Protein AF-A0A1Z5L8B8-F1 (afdb_monomer)

Solvent-accessible surface area (backbone atoms only — not comparable to full-atom values): 5597 Å² total; per-residue (Å²): 125,102,64,91,83,57,76,78,76,44,50,71,58,48,53,58,50,51,54,51,50,49,54,54,50,52,52,47,55,59,53,60,28,68,82,41,60,79,89,48,18,63,56,49,36,53,50,52,53,49,52,54,52,47,52,54,53,50,52,47,60,75,51,37,39,82,78,78,56,76,73,79,55,54,27,86,39,85,88,18,82,41,23,88,71,50,84,46,92,86,60,86,90

Sequence (93 aa):
MGRVLYFHHYFPAVIFSSMLSGIILDYLLQVIPTYFPAKLSSSVHHWMFGCYTAVIVYSFYLFSPLAYGMEGSVSVHENSTMYGLRWLDSWEF

Nearest PDB structures (foldseek):
  5n5e-assembly1_e  TM=3.411E-01  e=9.304E+00  Pyrococcus furiosus COM1

Mean predicted aligned error: 4.42 Å

Radius of gyration: 18.82 Å; Cα contacts (8 Å, |Δi|>4): 50; chains: 1; bounding box: 40×22×58 Å

pLDDT: mean 93.69, std 5.24, range [67.94, 98.25]

Organism: Ornithodoros moubata (NCBI:txid6938)

InterPro domains:
  IPR027005 O-mannosyl-transferase-like [PTHR10050] (1-93)
  IPR032421 Protein O-mannosyl-transferase, C-terminal four TM domain [PF16192] (1-91)

Foldseek 3Di:
DPDDDDPVVCVVVVVVVVVVVVVVLVVCLVPVLVVDDPVCSVVVSVVSVVVVVCVVVVVCVLCVCVVVPADADKLVDPPGPCVVVCPDPPDTD

Secondary structure (DSSP, 8-state):
--S---GGGGHHHHHHHHHHHHHHHHHHHHHGGGGS-HHHHHHHHHHHHHHHHHHHHHHHHHHHHHHH---SS-TTSTT-TTGGG--STT---

Structure (mmCIF, N/CA/C/O backbone):
data_AF-A0A1Z5L8B8-F1
#
_entry.id   AF-A0A1Z5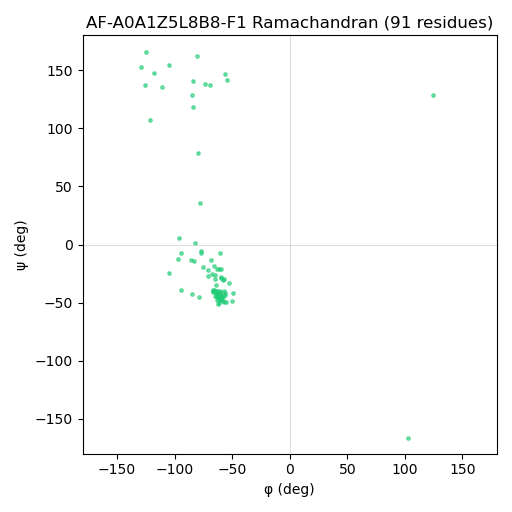L8B8-F1
#
loop_
_atom_site.group_PDB
_atom_site.id
_atom_site.type_symbol
_atom_site.label_atom_id
_atom_site.label_alt_id
_atom_site.label_comp_id
_atom_site.label_asym_id
_atom_site.label_entity_id
_atom_site.label_seq_id
_atom_site.pdbx_PDB_ins_code
_atom_site.Cartn_x
_atom_site.Cartn_y
_atom_site.Cartn_z
_atom_site.occupancy
_atom_site.B_iso_or_equiv
_atom_site.auth_seq_id
_atom_site.auth_comp_id
_atom_site.auth_asym_id
_atom_site.auth_atom_id
_atom_site.pdbx_PDB_model_num
ATOM 1 N N . MET A 1 1 ? -12.147 -7.903 -25.242 1.00 67.94 1 MET A N 1
ATOM 2 C CA . MET A 1 1 ? -11.635 -6.710 -25.955 1.00 67.94 1 MET A CA 1
ATOM 3 C C . MET A 1 1 ? -10.450 -7.150 -26.799 1.00 67.94 1 MET A C 1
ATOM 5 O O . MET A 1 1 ? -9.498 -7.646 -26.223 1.00 67.94 1 MET A O 1
ATOM 9 N N . GLY A 1 2 ? -10.505 -7.040 -28.128 1.00 92.00 2 GLY A N 1
ATOM 10 C CA . GLY A 1 2 ? -9.441 -7.520 -29.031 1.00 92.00 2 GLY A CA 1
ATOM 11 C C . GLY A 1 2 ? -8.206 -6.612 -29.11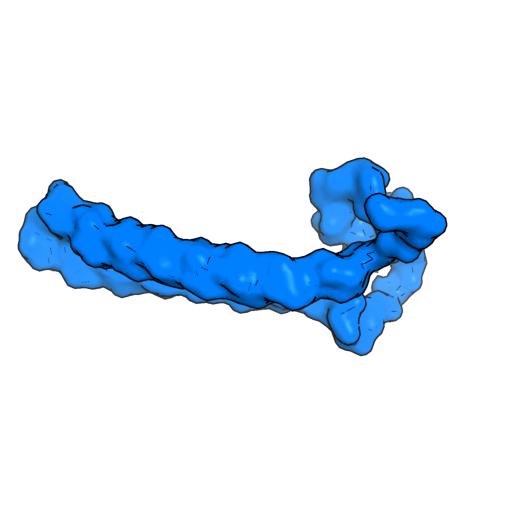4 1.00 92.00 2 GLY A C 1
ATOM 12 O O . GLY A 1 2 ? -7.663 -6.441 -30.196 1.00 92.00 2 GLY A O 1
ATOM 13 N N . ARG A 1 3 ? -7.804 -5.976 -28.005 1.00 93.75 3 ARG A N 1
ATOM 14 C CA . ARG A 1 3 ? -6.650 -5.063 -27.935 1.00 93.75 3 ARG A CA 1
ATOM 15 C C . ARG A 1 3 ? -5.724 -5.452 -26.786 1.00 93.75 3 ARG A C 1
ATOM 17 O O . ARG A 1 3 ? -6.194 -5.997 -25.790 1.00 93.75 3 ARG A O 1
ATOM 24 N N . VAL A 1 4 ? -4.441 -5.126 -26.914 1.00 94.56 4 VAL A N 1
ATOM 25 C CA . VAL A 1 4 ? -3.451 -5.300 -25.843 1.00 94.56 4 VAL A CA 1
ATOM 26 C C . VAL A 1 4 ? -3.745 -4.310 -24.715 1.00 94.56 4 VAL A C 1
ATOM 28 O O . VAL A 1 4 ? -4.078 -3.152 -24.969 1.00 94.56 4 VAL A O 1
ATOM 31 N N . LEU A 1 5 ? -3.653 -4.779 -23.474 1.00 95.19 5 LEU A N 1
ATOM 32 C CA . LEU A 1 5 ? -3.826 -3.976 -22.268 1.00 95.19 5 LEU A 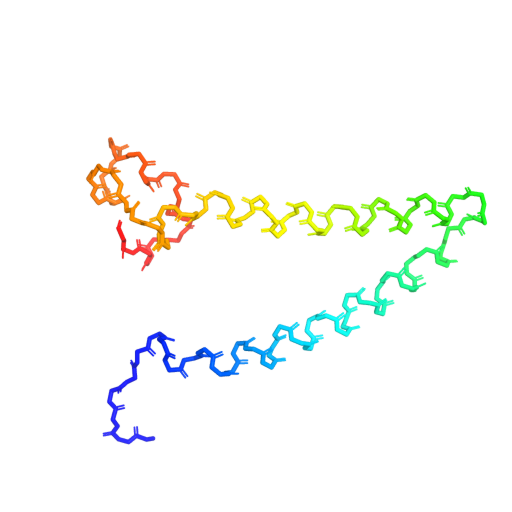CA 1
ATOM 33 C C . LEU A 1 5 ? -2.523 -3.983 -21.471 1.00 95.19 5 LEU A C 1
ATOM 35 O O . LEU A 1 5 ? -1.796 -4.972 -21.456 1.00 95.19 5 LEU A O 1
ATOM 39 N N . TYR A 1 6 ? -2.271 -2.877 -20.785 1.00 95.00 6 TYR A N 1
ATOM 40 C CA . TYR A 1 6 ? -1.100 -2.672 -19.935 1.00 95.00 6 TYR A CA 1
ATOM 41 C C . TYR A 1 6 ? -1.535 -2.273 -18.530 1.00 95.00 6 TYR A C 1
ATOM 43 O O . TYR A 1 6 ? -2.669 -1.838 -18.336 1.00 95.00 6 TYR A O 1
ATOM 51 N N . PHE A 1 7 ? -0.615 -2.335 -17.569 1.00 92.69 7 PHE A N 1
ATOM 52 C CA . PHE A 1 7 ? -0.885 -2.072 -16.153 1.00 92.69 7 PHE A CA 1
ATOM 53 C C . PHE A 1 7 ? -1.649 -0.761 -15.883 1.00 92.69 7 PHE A C 1
ATOM 55 O O . PHE A 1 7 ? -2.614 -0.756 -15.124 1.00 92.69 7 PHE A O 1
ATOM 62 N N . HIS A 1 8 ? -1.314 0.331 -16.579 1.00 95.31 8 HIS A N 1
ATOM 63 C CA . HIS A 1 8 ? -1.988 1.626 -16.403 1.00 95.31 8 HIS A CA 1
ATOM 64 C C . HIS A 1 8 ? -3.483 1.616 -16.769 1.00 95.31 8 HIS A C 1
ATOM 66 O O . HIS A 1 8 ? -4.243 2.453 -16.288 1.00 95.31 8 HIS A O 1
ATOM 72 N N . HIS A 1 9 ? -3.941 0.650 -17.573 1.00 96.69 9 HIS A N 1
ATOM 73 C CA . HIS A 1 9 ? -5.368 0.485 -17.862 1.00 96.69 9 HIS A CA 1
ATOM 74 C C . HIS A 1 9 ? -6.163 0.073 -16.616 1.00 96.69 9 HIS A C 1
ATOM 76 O O . HIS A 1 9 ? -7.382 0.231 -16.593 1.00 96.69 9 HIS A O 1
ATOM 82 N N . TYR A 1 10 ? -5.490 -0.439 -15.581 1.00 96.69 10 TYR A N 1
ATOM 83 C CA . TYR A 1 10 ? -6.108 -0.841 -14.324 1.00 96.69 10 TYR A CA 1
ATOM 84 C C . TYR A 1 10 ? -6.309 0.325 -13.345 1.00 96.69 10 TYR A C 1
ATOM 86 O O . TYR A 1 10 ? -7.085 0.193 -12.403 1.00 96.69 10 TYR A O 1
ATOM 94 N N . PHE A 1 11 ? -5.674 1.486 -13.557 1.00 95.19 11 PHE A N 1
ATOM 95 C CA . PHE A 1 11 ? -5.716 2.598 -12.596 1.00 95.19 11 PHE A CA 1
ATOM 96 C C . PHE A 1 11 ? -7.133 3.069 -12.238 1.00 95.19 11 PHE A C 1
ATOM 98 O O . PHE A 1 11 ? -7.403 3.220 -11.046 1.00 95.19 11 PHE A O 1
ATOM 105 N N . PRO A 1 12 ? -8.081 3.228 -13.185 1.00 97.25 12 PRO A N 1
ATOM 106 C CA . PRO A 1 12 ? -9.448 3.592 -12.821 1.00 97.25 12 PRO A CA 1
ATOM 107 C C . PRO A 1 12 ? -10.109 2.550 -11.911 1.00 97.25 12 PRO A C 1
ATOM 109 O O . PRO A 1 12 ? -10.757 2.909 -10.932 1.00 97.25 12 PRO A O 1
ATOM 112 N N . ALA A 1 13 ? -9.905 1.258 -12.191 1.00 97.50 13 ALA A N 1
ATOM 113 C CA . ALA A 1 13 ? -10.440 0.176 -11.368 1.00 97.50 13 ALA A CA 1
ATOM 114 C C . ALA A 1 13 ? -9.806 0.163 -9.968 1.00 97.50 13 ALA A C 1
ATOM 116 O O . ALA A 1 13 ? -10.508 -0.034 -8.977 1.00 97.50 13 ALA A O 1
ATOM 117 N N . VAL A 1 14 ? -8.500 0.437 -9.874 1.00 97.19 14 VAL A N 1
ATOM 118 C CA . VAL A 1 14 ? -7.791 0.499 -8.591 1.00 97.19 14 VAL A CA 1
ATOM 119 C C . VAL A 1 14 ? -8.312 1.625 -7.702 1.00 97.19 14 VAL A C 1
ATOM 121 O O . VAL A 1 14 ? -8.406 1.425 -6.499 1.00 97.19 14 VAL A O 1
ATOM 124 N N . ILE A 1 15 ? -8.720 2.772 -8.258 1.00 97.50 15 ILE A N 1
ATOM 125 C CA . ILE A 1 15 ? -9.299 3.873 -7.467 1.00 97.50 15 ILE A CA 1
ATOM 126 C C . ILE A 1 15 ? -10.580 3.407 -6.767 1.00 97.50 15 ILE A C 1
ATOM 128 O O . ILE A 1 15 ? -10.701 3.553 -5.551 1.00 97.50 15 ILE A O 1
ATOM 132 N N . PHE A 1 16 ? -11.507 2.788 -7.503 1.00 97.62 16 PHE A N 1
ATOM 133 C CA . PHE A 1 16 ? -12.736 2.251 -6.910 1.00 97.62 16 PHE A CA 1
ATOM 134 C C . PHE A 1 16 ? -12.447 1.138 -5.901 1.00 97.62 16 PHE A C 1
ATOM 136 O O . PHE A 1 16 ? -13.051 1.108 -4.829 1.00 97.62 16 PHE A O 1
ATOM 143 N N . SER A 1 17 ? -11.488 0.258 -6.205 1.00 97.50 17 SER A N 1
ATOM 144 C CA . SER A 1 17 ? -11.044 -0.776 -5.268 1.00 97.50 17 SER A CA 1
ATOM 145 C C . SER A 1 17 ? -10.485 -0.173 -3.976 1.00 97.50 17 SER A C 1
ATOM 147 O O . SER A 1 17 ? -10.805 -0.661 -2.899 1.00 97.50 17 SER A O 1
ATOM 149 N N . SER A 1 18 ? -9.694 0.899 -4.054 1.00 96.38 18 SER A N 1
ATOM 150 C CA . SER A 1 18 ? -9.138 1.594 -2.887 1.00 96.38 18 SER A CA 1
ATOM 151 C C . SER A 1 18 ? -10.220 2.274 -2.049 1.00 96.38 18 SER A C 1
ATOM 153 O O . SER A 1 18 ? -10.166 2.218 -0.823 1.00 96.38 18 SER A O 1
ATOM 155 N N . MET A 1 19 ? -11.236 2.867 -2.687 1.00 97.19 19 MET A N 1
ATOM 156 C CA . MET A 1 19 ? -12.393 3.425 -1.976 1.00 97.19 19 MET A CA 1
ATOM 157 C C . MET A 1 19 ? -13.162 2.336 -1.220 1.00 97.19 19 MET A C 1
ATOM 159 O O . MET A 1 19 ? -13.509 2.527 -0.056 1.00 97.19 19 MET A O 1
ATOM 163 N N . LEU A 1 20 ? -13.381 1.176 -1.850 1.00 97.94 20 LEU A N 1
ATOM 164 C CA . LEU A 1 20 ? -14.027 0.032 -1.206 1.00 97.94 20 LEU A CA 1
ATOM 165 C C . LEU A 1 20 ? -13.203 -0.494 -0.023 1.00 97.94 20 LEU A C 1
ATOM 167 O O . LEU A 1 20 ? -13.760 -0.730 1.047 1.00 97.94 20 LEU A O 1
ATOM 171 N N . SER A 1 21 ? -11.883 -0.622 -0.185 1.00 96.62 21 SER A N 1
ATOM 172 C CA . SER A 1 21 ? -10.981 -0.971 0.917 1.00 96.62 21 SER A CA 1
ATOM 173 C C . SER A 1 21 ? -11.101 0.020 2.076 1.00 96.62 21 SER A C 1
ATOM 175 O O . SER A 1 21 ? -11.139 -0.405 3.226 1.00 96.62 21 SER A O 1
ATOM 177 N N . GLY A 1 22 ? -11.235 1.320 1.792 1.00 95.75 22 GLY A N 1
ATOM 178 C CA . GLY A 1 22 ? -11.478 2.348 2.806 1.00 95.75 22 GLY A CA 1
ATOM 179 C C . GLY A 1 22 ? -12.756 2.108 3.616 1.00 95.75 22 GLY A C 1
ATOM 180 O O . GLY A 1 22 ? -12.713 2.174 4.840 1.00 95.75 22 GLY A O 1
ATOM 181 N N . ILE A 1 23 ? -13.864 1.754 2.956 1.00 97.94 23 ILE A N 1
ATOM 182 C CA . ILE A 1 23 ? -15.135 1.419 3.628 1.00 97.94 23 ILE A CA 1
ATOM 183 C C . ILE A 1 23 ? -14.974 0.183 4.523 1.00 97.94 23 ILE A C 1
ATOM 185 O O . ILE A 1 23 ? -15.437 0.171 5.662 1.00 97.94 23 ILE A O 1
ATOM 189 N N . ILE A 1 24 ? -14.306 -0.861 4.023 1.00 98.06 24 ILE A N 1
ATOM 190 C CA . ILE A 1 24 ? -14.072 -2.093 4.789 1.00 98.06 24 ILE A CA 1
ATOM 191 C C . ILE A 1 24 ? -13.211 -1.799 6.021 1.00 98.06 24 ILE A C 1
ATOM 193 O O . ILE A 1 24 ? -13.521 -2.258 7.117 1.00 98.06 24 ILE A O 1
ATOM 197 N N . LEU A 1 25 ? -12.142 -1.022 5.858 1.00 96.75 25 LEU A N 1
ATOM 198 C CA . LEU A 1 25 ? -11.247 -0.665 6.953 1.00 96.75 25 LEU A CA 1
ATOM 199 C C . LEU A 1 25 ? -11.932 0.217 7.995 1.00 96.75 25 LEU A C 1
ATOM 201 O O . LEU A 1 25 ? -11.740 -0.020 9.183 1.00 96.75 25 LEU A O 1
ATOM 205 N N . ASP A 1 26 ? -12.760 1.175 7.578 1.00 97.00 26 ASP A N 1
ATOM 206 C CA . ASP A 1 26 ? -13.571 1.982 8.493 1.00 97.00 26 ASP A CA 1
ATOM 207 C C . ASP A 1 26 ? -14.524 1.104 9.319 1.00 97.00 26 ASP A C 1
ATOM 209 O O . ASP A 1 26 ? -14.551 1.189 10.548 1.00 97.00 26 ASP A O 1
ATOM 213 N N . TYR A 1 27 ? -15.216 0.162 8.671 1.00 97.75 27 TYR A N 1
ATOM 214 C CA . TYR A 1 27 ? -16.054 -0.811 9.371 1.00 97.75 27 TYR A CA 1
ATOM 215 C C . TYR A 1 27 ? -15.254 -1.629 10.400 1.00 97.75 27 TYR A C 1
ATOM 217 O O . TYR A 1 27 ? -15.680 -1.777 11.546 1.00 97.75 27 TYR A O 1
ATOM 225 N N . LEU A 1 28 ? -14.065 -2.118 10.036 1.00 97.56 28 LEU A N 1
ATOM 226 C CA . LEU A 1 28 ? -13.192 -2.849 10.961 1.00 97.56 28 LEU A CA 1
ATOM 227 C C . LEU A 1 28 ? -12.711 -1.968 12.126 1.00 97.56 28 LEU A C 1
ATOM 229 O O . LEU A 1 28 ? -12.696 -2.428 13.269 1.00 97.56 28 LEU A O 1
ATOM 233 N N . LEU A 1 29 ? -12.370 -0.703 11.864 1.00 96.75 29 LEU A N 1
ATOM 234 C CA . LEU A 1 29 ? -11.960 0.270 12.880 1.00 96.75 29 LEU A CA 1
ATOM 235 C C . LEU A 1 29 ? -13.075 0.606 13.871 1.00 96.75 29 LEU A C 1
ATOM 237 O O . LEU A 1 29 ? -12.769 0.976 15.005 1.00 96.75 29 LEU A O 1
ATOM 241 N N . GLN A 1 30 ? -14.339 0.474 13.470 1.00 96.31 30 GLN A N 1
ATOM 242 C CA . GLN A 1 30 ? -15.493 0.651 14.349 1.00 96.31 30 GLN A CA 1
ATOM 243 C C . GLN A 1 30 ? -15.828 -0.630 15.113 1.00 96.31 30 GLN A C 1
ATOM 245 O O . GLN A 1 30 ? -16.084 -0.573 16.311 1.00 96.31 30 GLN A O 1
ATOM 250 N N . VAL A 1 31 ? -15.798 -1.790 14.451 1.00 97.75 31 VAL A N 1
ATOM 251 C CA . VAL A 1 31 ? -16.237 -3.061 15.044 1.00 97.75 31 VAL A CA 1
ATOM 252 C C . VAL A 1 31 ? -15.187 -3.667 15.969 1.00 97.75 31 VAL A C 1
ATOM 254 O O . VAL A 1 31 ? -15.526 -4.074 17.078 1.00 97.75 31 VAL A O 1
ATOM 257 N N . ILE A 1 32 ? -13.912 -3.713 15.577 1.00 96.75 32 ILE A N 1
ATOM 258 C CA . ILE A 1 32 ? -12.875 -4.396 16.368 1.00 96.75 32 ILE A CA 1
ATOM 259 C C . ILE A 1 32 ? -12.747 -3.822 17.794 1.00 96.75 32 ILE A C 1
ATOM 261 O O . ILE A 1 32 ? -12.727 -4.617 18.736 1.00 96.75 32 ILE A O 1
ATOM 265 N N . PRO A 1 33 ? -12.733 -2.490 18.020 1.00 96.56 33 PRO A N 1
ATOM 266 C CA . PRO A 1 33 ? -12.650 -1.929 19.368 1.00 96.56 33 PRO A CA 1
ATOM 267 C C . PRO A 1 33 ? -13.823 -2.289 20.284 1.00 96.56 33 PRO A C 1
ATOM 269 O O . PRO A 1 33 ? -13.667 -2.203 21.503 1.00 96.56 33 PRO A O 1
ATOM 272 N N . THR A 1 34 ? -14.981 -2.683 19.736 1.00 96.19 34 THR A N 1
ATOM 273 C CA . THR A 1 34 ? -16.161 -3.069 20.535 1.00 96.19 34 THR A CA 1
ATOM 274 C C . THR A 1 34 ? -15.985 -4.407 21.248 1.00 96.19 34 THR A C 1
ATOM 276 O O . THR A 1 34 ? -16.623 -4.638 22.272 1.00 96.19 34 THR A O 1
ATOM 279 N N . TYR A 1 35 ? -15.072 -5.261 20.772 1.00 96.50 35 TYR A N 1
ATOM 280 C CA . TYR A 1 35 ? -14.728 -6.515 21.446 1.00 96.50 35 TYR A CA 1
ATOM 281 C C . TYR A 1 35 ? -13.812 -6.315 22.663 1.00 96.50 35 TYR A C 1
ATOM 283 O O . TYR A 1 35 ? -13.558 -7.265 23.403 1.00 96.50 35 TYR A O 1
ATOM 291 N N . PHE A 1 36 ? -13.312 -5.095 22.891 1.00 95.12 36 PHE A N 1
ATOM 292 C CA . PHE A 1 36 ? -12.407 -4.778 23.992 1.00 95.12 36 PHE A CA 1
ATOM 293 C C . PHE A 1 36 ? -13.117 -4.013 25.118 1.00 95.12 36 PHE A C 1
ATOM 295 O O . PHE A 1 36 ? -14.077 -3.281 24.877 1.00 95.12 36 PHE A O 1
ATOM 302 N N . PRO A 1 37 ? -12.617 -4.104 26.366 1.00 96.06 37 PRO A N 1
ATOM 303 C CA . PRO A 1 37 ? -13.125 -3.295 27.468 1.00 96.06 37 PRO A CA 1
ATOM 304 C C . PRO A 1 37 ? -13.057 -1.794 27.152 1.00 96.06 37 PRO A C 1
ATOM 306 O O . PRO A 1 37 ? -12.090 -1.329 26.549 1.00 96.06 37 PRO A O 1
ATOM 309 N N . ALA A 1 38 ? -14.018 -1.011 27.652 1.00 91.50 38 ALA A N 1
ATOM 310 C CA . ALA A 1 38 ? -14.127 0.430 27.377 1.00 91.50 38 ALA A CA 1
ATOM 311 C C . ALA A 1 38 ? -12.834 1.226 27.654 1.00 91.50 38 ALA A C 1
ATOM 313 O O . ALA A 1 38 ? -12.519 2.171 26.936 1.00 91.50 38 ALA A O 1
ATOM 314 N N . LYS A 1 39 ? -12.045 0.807 28.655 1.00 93.69 39 LYS A N 1
ATOM 315 C CA . LYS A 1 39 ? -10.748 1.421 28.992 1.00 93.69 39 LYS A CA 1
ATOM 316 C C . LYS A 1 39 ? -9.692 1.261 27.890 1.00 93.69 39 LYS A C 1
ATOM 318 O O . LYS A 1 39 ? -8.807 2.099 27.779 1.00 93.69 39 LYS A O 1
ATOM 323 N N . LEU A 1 40 ? -9.770 0.181 27.111 1.00 95.31 40 LEU A N 1
ATOM 324 C CA . LEU A 1 40 ? -8.792 -0.185 26.085 1.00 95.31 40 LEU A CA 1
ATOM 325 C C . LEU A 1 40 ? -9.301 0.094 24.663 1.00 95.31 40 LEU A C 1
ATOM 327 O O . LEU A 1 40 ? -8.492 0.329 23.771 1.00 95.31 40 LEU A O 1
ATOM 331 N N . SER A 1 41 ? -10.621 0.134 24.466 1.00 95.19 41 SER A N 1
ATOM 332 C CA . SER A 1 41 ? -11.277 0.347 23.168 1.00 95.19 41 SER A CA 1
ATOM 333 C C . SER A 1 41 ? -10.726 1.564 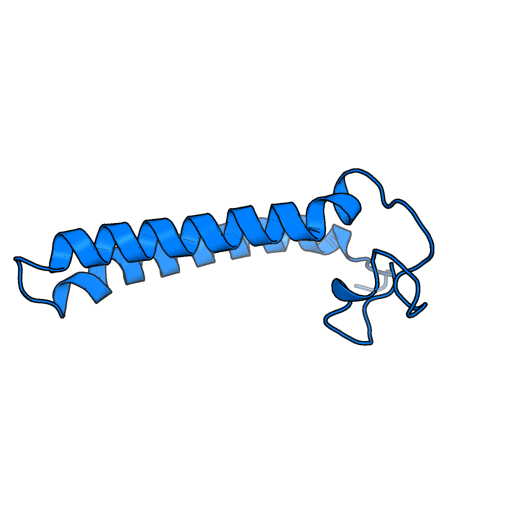22.409 1.00 95.19 41 SER A C 1
ATOM 335 O O . SER A 1 41 ? -10.299 1.441 21.262 1.00 95.19 41 SER A O 1
ATOM 337 N N . SER A 1 42 ? -10.610 2.717 23.081 1.00 95.31 42 SER A N 1
ATOM 338 C CA . SER A 1 42 ? -10.029 3.922 22.473 1.00 95.31 42 SER A CA 1
ATOM 339 C C . SER A 1 42 ? -8.570 3.709 22.055 1.00 95.31 42 SER A C 1
ATOM 341 O O . SER A 1 42 ? -8.195 4.031 20.931 1.00 95.31 42 SER A O 1
ATOM 343 N N . SER A 1 43 ? -7.742 3.104 22.911 1.00 97.06 43 SER A N 1
ATOM 344 C CA . SER A 1 43 ? -6.335 2.847 22.579 1.00 97.06 43 SER A CA 1
ATOM 345 C C . SER A 1 43 ? -6.197 1.899 21.385 1.00 97.06 43 SER A C 1
ATOM 347 O O . SER A 1 43 ? -5.412 2.174 20.482 1.00 97.06 43 SER A O 1
ATOM 349 N N . VAL A 1 44 ? -7.004 0.834 21.337 1.00 97.19 44 VAL A N 1
ATOM 350 C CA . VAL A 1 44 ? -7.034 -0.121 20.219 1.00 97.19 44 VAL A CA 1
ATOM 351 C C . VAL A 1 44 ? -7.397 0.580 18.918 1.00 97.19 44 VAL A C 1
ATOM 353 O O . VAL A 1 44 ? -6.707 0.387 17.923 1.00 97.19 44 VAL A O 1
ATOM 356 N N . HIS A 1 45 ? -8.419 1.437 18.923 1.00 96.75 45 HIS A N 1
ATOM 357 C CA . HIS A 1 45 ? -8.799 2.205 17.739 1.00 96.75 45 HIS A CA 1
ATOM 358 C C . HIS A 1 45 ? -7.632 3.055 17.202 1.00 96.75 45 HIS A C 1
ATOM 360 O O . HIS A 1 45 ? -7.296 2.962 16.021 1.00 96.75 45 HIS A O 1
ATOM 366 N N . HIS A 1 46 ? -6.963 3.824 18.070 1.00 97.19 46 HIS A N 1
ATOM 367 C CA . HIS A 1 46 ? -5.839 4.678 17.666 1.00 97.19 46 HIS A CA 1
ATOM 368 C C . HIS A 1 46 ? -4.638 3.868 17.168 1.00 97.19 46 HIS A C 1
ATOM 370 O O . HIS A 1 46 ? -4.028 4.240 16.166 1.00 97.19 46 HIS A O 1
ATOM 376 N N . TRP A 1 47 ? -4.308 2.753 17.828 1.00 98.00 47 TRP A N 1
ATOM 377 C CA . TRP A 1 47 ? -3.227 1.874 17.386 1.00 98.00 47 TRP A CA 1
ATOM 378 C C . TRP A 1 47 ? -3.529 1.238 16.037 1.00 98.00 47 TRP A C 1
ATOM 380 O O . TRP A 1 47 ? -2.669 1.254 15.166 1.00 98.00 47 TRP A O 1
ATOM 390 N N . MET A 1 48 ? -4.745 0.736 15.821 1.00 97.62 48 MET A N 1
ATOM 391 C CA . MET A 1 48 ?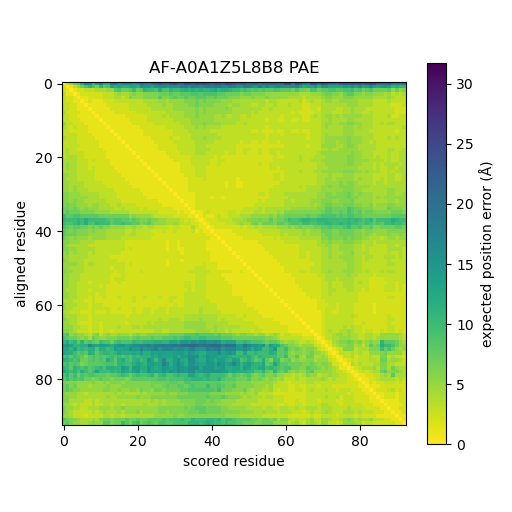 -5.125 0.177 14.525 1.00 97.62 48 MET A CA 1
ATOM 392 C C . MET A 1 48 ? -5.059 1.224 13.413 1.00 97.62 48 M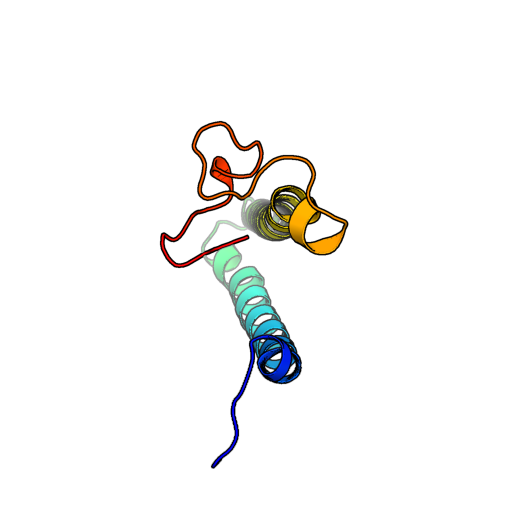ET A C 1
ATOM 394 O O . MET A 1 48 ? -4.465 0.961 12.368 1.00 97.62 48 MET A O 1
ATOM 398 N N . PHE A 1 49 ? -5.617 2.415 13.643 1.00 97.38 49 PHE A N 1
ATOM 399 C CA . PHE A 1 49 ? -5.575 3.508 12.674 1.00 97.38 49 PHE A CA 1
ATOM 400 C C . PHE A 1 49 ? -4.133 3.942 12.367 1.00 97.38 49 PHE A C 1
ATOM 402 O O . PHE A 1 49 ? -3.757 4.099 11.201 1.00 97.38 49 PHE A O 1
ATOM 409 N N . GLY A 1 50 ? -3.307 4.078 13.409 1.00 98.00 50 GLY A N 1
ATOM 410 C CA . GLY A 1 50 ? -1.893 4.416 13.294 1.00 98.00 50 GLY A CA 1
ATOM 411 C C . GLY A 1 50 ? -1.099 3.352 12.539 1.00 98.00 50 GLY A C 1
ATOM 412 O O . GLY A 1 50 ? -0.381 3.686 11.601 1.00 98.00 50 GLY A O 1
ATOM 413 N N . CYS A 1 51 ? -1.266 2.074 12.886 1.00 97.81 51 CYS A N 1
ATOM 414 C CA . CYS A 1 51 ? -0.608 0.954 12.214 1.00 97.81 51 CYS A CA 1
ATOM 415 C C . CYS A 1 51 ? -0.990 0.877 10.734 1.00 97.81 51 CYS A C 1
ATOM 417 O O . CYS A 1 51 ? -0.107 0.779 9.888 1.00 97.81 51 CYS A O 1
ATOM 419 N N . TYR A 1 52 ? -2.280 0.964 10.410 1.00 96.00 52 TYR A N 1
ATOM 420 C CA . TYR A 1 52 ? -2.752 0.963 9.025 1.00 96.00 52 TYR A CA 1
ATOM 421 C C . TYR A 1 52 ? -2.140 2.116 8.212 1.00 96.00 52 TYR A C 1
ATOM 423 O O . TYR A 1 52 ? -1.584 1.895 7.134 1.00 96.00 52 TYR A O 1
ATOM 431 N N . THR A 1 53 ? -2.177 3.334 8.755 1.00 96.81 53 THR A N 1
ATOM 432 C CA . THR A 1 53 ? -1.603 4.515 8.096 1.00 96.81 53 THR A CA 1
ATOM 433 C C . THR A 1 53 ? -0.091 4.364 7.916 1.00 96.81 53 THR A C 1
ATOM 435 O O . THR A 1 53 ? 0.437 4.639 6.839 1.00 96.81 53 THR A O 1
ATOM 438 N N . ALA A 1 54 ? 0.607 3.871 8.943 1.00 98.25 54 ALA A N 1
ATOM 439 C CA . ALA A 1 54 ? 2.043 3.630 8.899 1.00 98.25 54 ALA A CA 1
ATOM 440 C C . ALA A 1 54 ? 2.421 2.593 7.834 1.00 98.25 54 ALA A C 1
ATOM 442 O O . ALA A 1 54 ? 3.390 2.811 7.115 1.00 98.25 54 ALA A O 1
ATOM 443 N N . VAL A 1 55 ? 1.647 1.513 7.678 1.00 97.56 55 VAL A N 1
ATOM 444 C CA . VAL A 1 55 ? 1.873 0.505 6.629 1.00 97.56 55 VAL A CA 1
ATOM 445 C C . VAL A 1 55 ? 1.768 1.126 5.236 1.00 97.56 55 VAL A C 1
ATOM 447 O O . VAL A 1 55 ? 2.645 0.883 4.410 1.00 97.56 55 VAL A O 1
ATOM 450 N N . ILE A 1 56 ? 0.758 1.964 4.972 1.00 96.88 56 ILE A N 1
ATOM 451 C CA . ILE A 1 56 ? 0.623 2.642 3.671 1.00 96.88 56 ILE A CA 1
ATOM 452 C C . ILE A 1 56 ? 1.810 3.567 3.410 1.00 96.88 56 ILE A C 1
ATOM 454 O O . ILE A 1 56 ? 2.433 3.489 2.350 1.00 96.88 56 ILE A O 1
ATOM 458 N N . VAL A 1 57 ? 2.130 4.439 4.369 1.00 98.19 57 VAL A N 1
ATOM 459 C CA . VAL A 1 57 ? 3.209 5.424 4.216 1.00 98.19 57 VAL A CA 1
ATOM 460 C C . VAL A 1 57 ? 4.556 4.728 4.053 1.00 98.19 57 VAL A C 1
ATOM 462 O O . VAL A 1 57 ? 5.326 5.089 3.167 1.00 98.19 57 VAL A O 1
ATOM 465 N N . TYR A 1 58 ? 4.829 3.705 4.863 1.00 98.06 58 TYR A N 1
ATOM 466 C CA . TYR A 1 58 ? 6.068 2.941 4.788 1.00 98.06 58 TYR A CA 1
ATOM 467 C C . TYR A 1 58 ? 6.173 2.149 3.483 1.00 98.06 58 TYR A C 1
ATOM 469 O O . TYR A 1 58 ? 7.230 2.156 2.859 1.00 98.06 58 TYR A O 1
ATOM 477 N N . SER A 1 59 ? 5.078 1.534 3.023 1.00 97.25 59 SE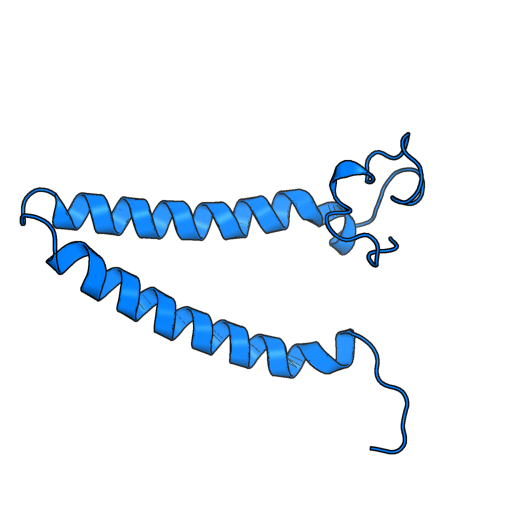R A N 1
ATOM 478 C CA . SER A 1 59 ? 5.041 0.866 1.720 1.00 97.25 59 SER A CA 1
ATOM 479 C C . SER A 1 59 ? 5.354 1.851 0.597 1.00 97.25 59 SER A C 1
ATOM 481 O O . SER A 1 59 ? 6.189 1.559 -0.251 1.00 97.25 59 SER A O 1
ATOM 483 N N . PHE A 1 60 ? 4.733 3.033 0.584 1.00 97.06 60 PHE A N 1
ATOM 484 C CA . PHE A 1 60 ? 5.043 4.038 -0.431 1.00 97.06 60 PHE A CA 1
ATOM 485 C C . PHE A 1 60 ? 6.497 4.503 -0.342 1.00 97.06 60 PHE A C 1
ATOM 487 O O . PHE A 1 60 ? 7.168 4.569 -1.362 1.00 97.06 60 PHE A O 1
ATOM 494 N N . TYR A 1 61 ? 7.000 4.784 0.862 1.00 96.62 61 TYR A N 1
ATOM 495 C CA . TYR A 1 61 ? 8.390 5.180 1.076 1.00 96.62 61 TYR A CA 1
ATOM 496 C C . TYR A 1 61 ? 9.369 4.145 0.509 1.00 96.62 61 TYR A C 1
ATOM 498 O O . TYR A 1 61 ? 10.254 4.502 -0.269 1.00 96.62 61 TYR A O 1
ATOM 506 N N . LEU A 1 62 ? 9.158 2.868 0.836 1.00 95.69 62 LEU A N 1
ATOM 507 C CA . LEU A 1 62 ? 9.999 1.757 0.401 1.00 95.69 62 LEU A CA 1
ATOM 508 C C . LEU A 1 62 ? 10.035 1.615 -1.130 1.00 95.69 62 LEU A C 1
ATOM 510 O O . LEU A 1 62 ? 11.099 1.390 -1.697 1.00 95.69 62 LEU A O 1
ATOM 514 N N . PHE A 1 63 ? 8.894 1.800 -1.800 1.00 95.44 63 PHE A N 1
ATOM 515 C CA . PHE A 1 63 ? 8.777 1.698 -3.261 1.00 95.44 63 PHE A CA 1
ATOM 516 C C . PHE A 1 63 ? 8.872 3.043 -3.997 1.00 95.44 63 PHE A C 1
ATOM 518 O O . PHE A 1 63 ? 8.715 3.091 -5.217 1.00 95.44 63 PHE A O 1
ATOM 525 N N . SER A 1 64 ? 9.152 4.141 -3.293 1.00 96.00 64 SER A N 1
ATOM 526 C CA . SER A 1 64 ? 9.196 5.487 -3.874 1.00 96.00 64 SER A CA 1
ATOM 527 C C . SER A 1 64 ? 10.191 5.657 -5.037 1.00 96.00 64 SER A C 1
ATOM 529 O O . SER A 1 64 ? 9.847 6.402 -5.960 1.00 96.00 64 SER A O 1
ATOM 531 N N . PRO A 1 65 ? 11.340 4.941 -5.113 1.00 94.38 65 PRO A N 1
ATOM 532 C CA . PRO A 1 65 ? 12.208 4.998 -6.292 1.00 94.38 65 PRO A CA 1
ATOM 533 C C . PRO A 1 65 ? 11.513 4.549 -7.587 1.00 94.38 65 PRO A C 1
ATOM 535 O O . PRO A 1 65 ? 11.815 5.065 -8.656 1.00 94.38 65 PRO A O 1
ATOM 538 N N . LEU A 1 66 ? 10.519 3.654 -7.521 1.00 92.38 66 LEU A N 1
ATOM 539 C CA . LEU A 1 66 ? 9.760 3.236 -8.710 1.00 92.38 66 LEU A CA 1
ATOM 540 C C . LEU A 1 66 ? 8.891 4.364 -9.281 1.00 92.38 66 LEU A C 1
ATOM 542 O O . LEU A 1 66 ? 8.562 4.355 -10.465 1.00 92.38 66 LEU A O 1
ATOM 546 N N . ALA A 1 67 ? 8.506 5.326 -8.440 1.00 94.12 67 ALA A N 1
ATOM 547 C CA . ALA A 1 67 ? 7.697 6.473 -8.833 1.00 94.12 67 ALA A CA 1
ATOM 548 C C . ALA A 1 67 ? 8.554 7.701 -9.175 1.00 94.12 67 ALA A C 1
ATOM 550 O O . ALA A 1 67 ? 8.235 8.425 -10.116 1.00 94.12 67 ALA A O 1
ATOM 551 N N . TYR A 1 68 ? 9.624 7.943 -8.412 1.00 95.06 68 TYR A N 1
ATOM 552 C CA . TYR A 1 68 ? 10.455 9.144 -8.540 1.00 95.06 68 TYR A CA 1
ATOM 553 C C . TYR A 1 68 ? 11.723 8.955 -9.380 1.00 95.06 68 TYR A C 1
ATOM 555 O O . TYR A 1 68 ? 12.333 9.947 -9.772 1.00 95.06 68 TYR A O 1
ATOM 563 N N . GLY A 1 69 ? 12.095 7.715 -9.695 1.00 91.94 69 GLY A N 1
ATOM 564 C CA . GLY A 1 69 ? 13.294 7.375 -10.454 1.00 91.94 69 GLY A CA 1
ATOM 565 C C . GLY A 1 69 ? 14.175 6.398 -9.683 1.00 91.94 69 GLY A C 1
ATOM 566 O O . GLY A 1 69 ? 14.493 6.614 -8.513 1.00 91.94 69 GLY A O 1
ATOM 567 N N . MET A 1 70 ? 14.556 5.307 -10.345 1.00 90.12 70 MET A N 1
ATOM 568 C CA . MET A 1 70 ? 15.454 4.309 -9.775 1.00 90.12 70 MET A CA 1
ATOM 569 C C . MET A 1 70 ? 16.907 4.731 -9.969 1.00 90.12 70 MET A C 1
ATOM 571 O O . MET A 1 70 ? 17.291 5.213 -11.034 1.00 90.12 70 MET A O 1
ATOM 575 N N . GLU A 1 71 ? 17.721 4.476 -8.952 1.00 81.62 71 GLU A N 1
ATOM 576 C CA . GLU A 1 71 ? 19.173 4.593 -9.020 1.00 81.62 71 GLU A CA 1
ATOM 577 C C . GLU A 1 71 ? 19.798 3.197 -8.946 1.00 81.62 71 GLU A C 1
ATOM 579 O O . GLU A 1 71 ? 19.414 2.390 -8.098 1.00 81.62 71 GLU A O 1
ATOM 584 N N . GLY A 1 72 ? 20.783 2.920 -9.803 1.00 81.00 72 GLY A N 1
ATOM 585 C CA . GLY A 1 72 ? 21.496 1.639 -9.829 1.00 81.00 72 GLY A CA 1
ATOM 586 C C . GLY A 1 72 ? 21.058 0.698 -10.954 1.00 81.00 72 GLY A C 1
ATOM 587 O O . GLY A 1 72 ? 20.438 1.108 -11.933 1.00 81.00 72 GLY A O 1
ATOM 588 N N . SER A 1 73 ? 21.466 -0.568 -10.852 1.00 82.44 73 SER A N 1
ATOM 589 C CA . SER A 1 73 ? 21.149 -1.619 -11.826 1.00 82.44 73 SER A CA 1
ATOM 590 C C . SER A 1 73 ? 19.748 -2.201 -11.610 1.00 82.44 73 SER A C 1
ATOM 592 O O . SER A 1 73 ? 19.169 -2.064 -10.536 1.00 82.44 73 SER A O 1
ATOM 594 N N . VAL A 1 74 ? 19.215 -2.889 -12.624 1.00 84.44 74 VAL A N 1
ATOM 595 C CA . VAL A 1 74 ? 17.903 -3.564 -12.583 1.00 84.44 74 VAL A CA 1
ATOM 596 C C . VAL A 1 74 ? 17.825 -4.530 -11.392 1.00 84.44 74 VAL A C 1
ATOM 598 O O . VAL A 1 74 ? 18.799 -5.228 -11.093 1.00 84.44 74 VAL A O 1
ATOM 601 N N . SER A 1 75 ? 16.662 -4.608 -10.742 1.00 83.81 75 SER A N 1
ATOM 602 C CA . SER A 1 75 ? 16.389 -5.406 -9.532 1.00 83.81 75 SER A CA 1
ATOM 603 C C . SER A 1 75 ? 16.581 -6.918 -9.694 1.00 83.81 75 SER A C 1
ATOM 605 O O . SER A 1 75 ? 16.528 -7.652 -8.713 1.00 83.81 75 SER A O 1
ATOM 607 N N . VAL A 1 76 ? 16.830 -7.412 -10.909 1.00 83.50 76 VAL A N 1
ATOM 608 C CA . VAL A 1 76 ? 17.172 -8.821 -11.164 1.00 83.50 76 VAL A CA 1
ATOM 609 C C . VAL A 1 76 ? 18.581 -9.159 -10.666 1.00 83.50 76 VAL A C 1
ATOM 611 O O . VAL A 1 76 ? 18.855 -10.307 -10.327 1.00 83.50 76 VAL A O 1
ATOM 614 N N . HIS A 1 77 ? 19.483 -8.177 -10.604 1.00 84.88 77 HIS A N 1
ATOM 615 C CA . HIS A 1 77 ? 20.854 -8.400 -10.159 1.00 84.88 77 HIS A CA 1
ATOM 616 C C . HIS A 1 77 ? 20.952 -8.340 -8.633 1.00 84.88 77 HIS A C 1
ATOM 618 O O . HIS A 1 77 ? 20.562 -7.341 -8.041 1.00 84.88 77 HIS A O 1
ATOM 624 N N . GLU A 1 78 ? 21.556 -9.348 -8.000 1.00 83.94 78 GLU A N 1
ATOM 625 C CA . GLU A 1 78 ? 21.714 -9.419 -6.531 1.00 83.94 78 GLU A CA 1
ATOM 626 C C . GLU A 1 78 ? 22.452 -8.210 -5.931 1.00 83.94 78 GLU A C 1
ATOM 628 O O . GLU A 1 78 ? 22.173 -7.797 -4.810 1.00 83.94 78 GLU A O 1
ATOM 633 N N . ASN A 1 79 ? 23.357 -7.597 -6.699 1.00 85.62 79 ASN A N 1
ATOM 634 C CA . ASN A 1 79 ? 24.091 -6.396 -6.290 1.00 85.62 79 ASN A CA 1
ATOM 635 C C . ASN A 1 79 ? 23.307 -5.086 -6.505 1.00 85.62 79 ASN A C 1
ATOM 637 O O . ASN A 1 79 ? 23.848 -4.007 -6.265 1.00 85.62 79 ASN A O 1
ATOM 641 N N . SER A 1 80 ? 22.071 -5.152 -7.006 1.00 87.62 80 SER A N 1
ATOM 642 C CA . SER A 1 80 ? 21.215 -3.979 -7.173 1.00 87.62 80 SER A CA 1
ATOM 643 C C . SER A 1 80 ? 20.687 -3.499 -5.823 1.00 87.62 80 SER A C 1
ATOM 645 O O . SER A 1 80 ? 20.203 -4.279 -5.003 1.00 87.62 80 SER A O 1
ATOM 647 N N . THR A 1 81 ? 20.674 -2.182 -5.635 1.00 85.88 81 THR A N 1
ATOM 648 C CA . THR A 1 81 ? 19.967 -1.506 -4.536 1.00 85.88 81 THR A CA 1
ATOM 649 C C . THR A 1 81 ? 18.459 -1.781 -4.551 1.00 85.88 81 THR A C 1
ATOM 651 O O . THR A 1 81 ? 17.808 -1.670 -3.515 1.00 85.88 81 THR A O 1
ATOM 654 N N . MET A 1 82 ? 17.911 -2.184 -5.702 1.00 89.44 82 MET A N 1
ATOM 655 C CA . MET A 1 82 ? 16.497 -2.496 -5.907 1.00 89.44 82 MET A CA 1
ATOM 656 C C . MET A 1 82 ? 16.173 -3.987 -5.735 1.00 89.44 82 MET A C 1
ATOM 658 O O . MET A 1 82 ? 14.996 -4.341 -5.712 1.00 89.44 82 MET A O 1
ATOM 662 N N . TYR A 1 83 ? 17.174 -4.866 -5.575 1.00 89.69 83 TYR A N 1
ATOM 663 C CA . TYR A 1 83 ? 16.964 -6.319 -5.466 1.00 89.69 83 TYR A CA 1
ATOM 664 C C . TYR A 1 83 ? 15.999 -6.688 -4.328 1.00 89.69 83 TYR A C 1
ATOM 666 O O . TYR A 1 83 ? 15.082 -7.485 -4.509 1.00 89.69 83 TYR A O 1
ATOM 674 N N . GLY A 1 84 ? 16.128 -6.034 -3.167 1.00 89.81 84 GLY A N 1
ATOM 675 C CA . GLY A 1 84 ? 15.266 -6.279 -2.001 1.00 89.81 84 GLY A CA 1
ATOM 676 C C . GLY A 1 84 ? 13.802 -5.845 -2.165 1.00 89.81 84 GLY A C 1
ATOM 677 O O . GLY A 1 84 ? 12.954 -6.232 -1.360 1.00 89.81 84 GLY A O 1
ATOM 678 N N . LEU A 1 85 ? 13.484 -5.058 -3.198 1.00 92.25 85 LEU A N 1
ATOM 679 C CA . LEU A 1 85 ? 12.114 -4.643 -3.514 1.00 92.25 85 LEU A CA 1
ATOM 680 C C . LEU A 1 85 ? 11.379 -5.675 -4.382 1.00 92.25 85 LEU A C 1
ATOM 682 O O . LEU A 1 85 ? 10.157 -5.611 -4.521 1.00 92.25 85 LEU A O 1
ATOM 686 N N . ARG A 1 86 ? 12.098 -6.639 -4.968 1.00 91.50 86 ARG A N 1
ATOM 687 C CA . ARG A 1 86 ? 11.530 -7.684 -5.820 1.00 91.50 86 ARG A CA 1
ATOM 688 C C . ARG A 1 86 ? 10.910 -8.792 -4.971 1.00 91.50 86 ARG A C 1
ATOM 690 O O . ARG A 1 86 ? 11.489 -9.849 -4.759 1.00 91.50 86 ARG A O 1
ATOM 697 N N . TRP A 1 87 ? 9.708 -8.539 -4.465 1.00 93.50 87 TRP A N 1
ATOM 698 C CA . TRP A 1 87 ? 8.986 -9.506 -3.627 1.00 93.50 87 TRP A CA 1
ATOM 699 C C . TRP A 1 87 ? 8.378 -10.667 -4.415 1.00 93.50 87 TRP A C 1
ATOM 701 O O . TRP A 1 87 ? 8.047 -11.697 -3.833 1.00 93.50 87 TRP A O 1
ATOM 71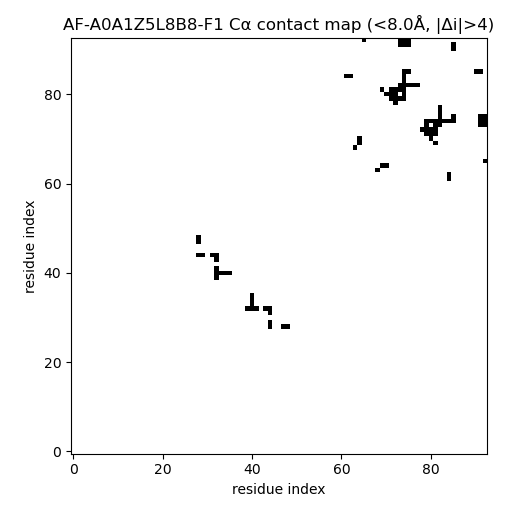1 N N . LEU A 1 88 ? 8.207 -10.495 -5.726 1.00 93.81 88 LEU A N 1
ATOM 712 C CA . LEU A 1 88 ? 7.693 -11.511 -6.635 1.00 93.81 88 LEU A CA 1
ATOM 713 C C . LEU A 1 88 ? 8.675 -11.707 -7.788 1.00 93.81 88 LEU A C 1
ATOM 715 O O . LEU A 1 88 ? 9.141 -10.733 -8.378 1.00 93.81 88 LEU A O 1
ATOM 719 N N . ASP A 1 89 ? 8.922 -12.961 -8.170 1.00 90.81 89 ASP A N 1
ATOM 720 C CA . ASP A 1 89 ? 9.842 -13.292 -9.267 1.00 90.81 89 ASP A CA 1
ATOM 721 C C . ASP A 1 89 ? 9.411 -12.671 -10.602 1.00 90.81 89 ASP A C 1
ATOM 723 O O . ASP A 1 89 ? 10.248 -12.352 -11.439 1.00 90.81 89 ASP A O 1
ATOM 727 N N . SER A 1 90 ? 8.111 -12.445 -10.799 1.00 92.56 90 SER A N 1
ATOM 728 C CA . SER A 1 90 ? 7.570 -11.813 -12.005 1.00 92.56 90 SER A CA 1
ATOM 729 C C . SER A 1 90 ? 7.757 -10.292 -12.057 1.00 92.56 90 SER A C 1
ATOM 731 O O . SER A 1 90 ? 7.331 -9.669 -13.0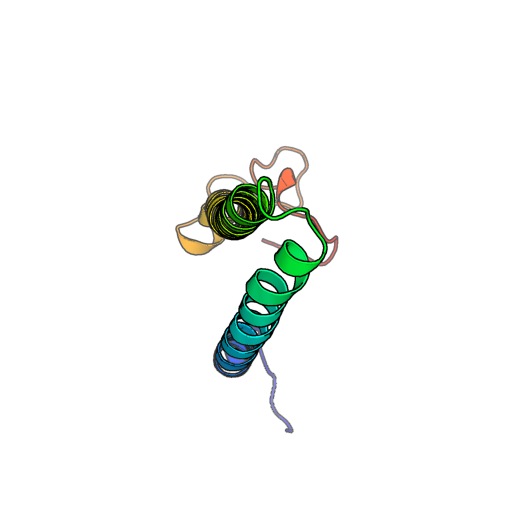27 1.00 92.56 90 SER A O 1
ATOM 733 N N . TRP A 1 91 ? 8.277 -9.662 -11.001 1.00 91.81 91 TRP A N 1
ATOM 734 C CA . TRP A 1 91 ? 8.546 -8.227 -10.999 1.00 91.81 91 TRP A CA 1
ATOM 735 C C . TRP A 1 91 ? 9.904 -7.950 -11.638 1.00 91.81 91 TRP A C 1
ATOM 737 O O . TRP A 1 91 ? 10.936 -8.394 -11.139 1.00 91.81 91 TRP A O 1
ATOM 747 N N . GLU A 1 92 ? 9.874 -7.205 -12.739 1.00 86.00 92 GLU A N 1
ATOM 748 C CA . GLU A 1 92 ? 11.051 -6.765 -13.482 1.00 86.00 92 GLU A CA 1
ATOM 749 C C . GLU A 1 92 ? 11.035 -5.233 -13.533 1.00 86.00 92 GLU A C 1
ATOM 751 O O . GLU A 1 92 ? 10.190 -4.633 -14.201 1.00 86.00 92 GLU A O 1
ATOM 756 N N . PHE A 1 93 ? 11.931 -4.609 -12.773 1.00 85.31 93 PHE A N 1
ATOM 757 C CA . PHE A 1 93 ? 12.161 -3.163 -12.732 1.00 85.31 93 PHE A CA 1
ATOM 758 C C . PHE A 1 93 ? 13.625 -2.878 -12.409 1.00 85.31 93 PHE A C 1
ATOM 760 O O . PHE A 1 93 ? 14.231 -3.684 -11.667 1.00 85.31 93 PHE A O 1
#